Protein AF-A0AAJ6SVZ2-F1 (afdb_monomer_lite)

pLDDT: mean 74.63, std 13.14, range [51.0, 92.69]

Sequence (96 aa):
MIILLLLVELVTAFRYEGDEINARLANSEADIIHDAIKVKEFNHEEVIRILTTRSKAQLTETFNRYGDDHGSSITKALLDEPAEEFKADLRTAIRC

Organism: Populus euphratica (NCBI:txid75702)

Secondary structure (DSSP, 8-state):
--HHHHHHHHHH----------HHHHHHHHHHHHHHHHTT-TT-HHHHHHHHHS-HHHHHHHHHHHHHHHSS-HHHHTTSS---HHHHHHHHHHH-

InterPro domains:
  IPR009118 Annexin D, plant [PR01814] (19-39)
  IPR009118 Annexin D, plant [PR01814] (84-96)
  IPR018502 Annexin repeat [PF00191] (29-81)
  IPR018502 Annexin repeat [PS51897] (24-96)
  IPR037104 Annexin superfamily [G3DSA:1.10.220.10] (24-95)
  IPR037104 Annexin superfamily [SSF47874] (6-96)

Radius of gyration: 12.73 Å; chains: 1; bounding box: 31×24×32 Å

Foldseek 3Di:
DVLVVLVCLQVPAPAPQDLDEDLVVLLVLLVVLVVCLVVVPCVPPSNSCCLRHHHPNRLVSSQVNNCVVVVDGSLVSLVPDPDDVVSVSVNVSSVD

Structure (mmCIF, N/CA/C/O backbone):
data_AF-A0AAJ6SVZ2-F1
#
_entry.id   AF-A0AAJ6SVZ2-F1
#
loop_
_atom_site.group_PDB
_atom_site.id
_atom_site.type_symbol
_atom_site.label_atom_id
_atom_site.label_alt_id
_atom_site.label_comp_id
_atom_site.label_asym_id
_atom_site.label_entity_id
_atom_site.label_seq_id
_atom_site.pdbx_PDB_ins_code
_atom_site.Cartn_x
_atom_site.Cartn_y
_atom_site.Cartn_z
_atom_site.occupancy
_atom_site.B_iso_or_equiv
_atom_site.auth_seq_id
_atom_site.auth_comp_id
_atom_site.auth_asym_id
_atom_site.auth_atom_id
_atom_site.pdbx_PDB_model_num
ATOM 1 N N . MET A 1 1 ? 10.131 7.535 18.467 1.00 51.94 1 MET A N 1
ATOM 2 C CA . MET A 1 1 ? 11.455 7.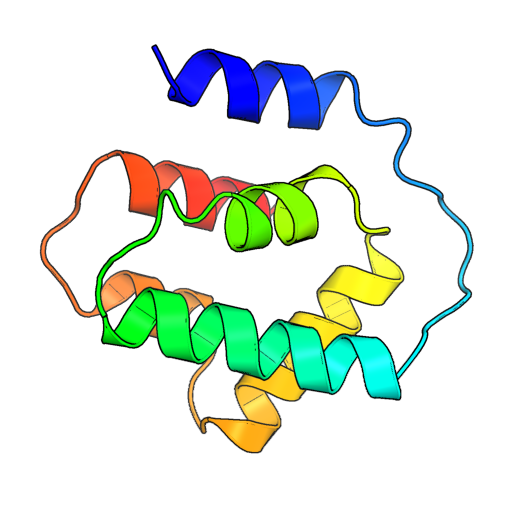194 17.892 1.00 51.94 1 MET A CA 1
ATOM 3 C C . MET A 1 1 ? 11.368 6.317 16.629 1.00 51.94 1 MET A C 1
ATOM 5 O O . MET A 1 1 ? 12.407 5.970 16.095 1.00 51.94 1 MET A O 1
ATOM 9 N N . ILE A 1 2 ? 10.166 6.000 16.117 1.00 55.22 2 ILE A N 1
ATOM 10 C CA . ILE A 1 2 ? 9.956 5.168 14.909 1.00 55.22 2 ILE A CA 1
ATOM 11 C C . ILE A 1 2 ? 9.853 6.028 13.628 1.00 55.22 2 ILE A C 1
ATOM 13 O O . ILE A 1 2 ? 10.341 5.633 12.577 1.00 55.22 2 ILE A O 1
ATOM 17 N N . ILE A 1 3 ? 9.325 7.255 13.729 1.00 53.88 3 ILE A N 1
ATOM 18 C CA . ILE A 1 3 ? 9.101 8.170 12.587 1.00 53.88 3 ILE A CA 1
ATOM 19 C C . ILE A 1 3 ? 10.417 8.560 11.879 1.00 53.88 3 ILE A C 1
ATOM 21 O O . ILE A 1 3 ? 10.484 8.624 10.654 1.00 53.88 3 ILE A O 1
ATOM 25 N N . LEU A 1 4 ? 11.499 8.756 12.644 1.00 54.12 4 LEU A N 1
ATOM 26 C CA . LEU A 1 4 ? 12.833 9.028 12.094 1.00 54.12 4 LEU A CA 1
ATOM 27 C C . LEU A 1 4 ? 13.387 7.841 11.297 1.00 54.12 4 LEU A C 1
ATOM 29 O O . LEU A 1 4 ? 14.066 8.069 10.305 1.00 54.12 4 LEU A O 1
ATOM 33 N N . LEU A 1 5 ? 13.078 6.600 11.689 1.00 58.12 5 LEU A N 1
ATOM 34 C CA . LEU A 1 5 ? 13.508 5.413 10.949 1.00 58.12 5 LEU A CA 1
ATOM 35 C C . LEU A 1 5 ? 12.812 5.342 9.590 1.00 58.12 5 LEU A C 1
ATOM 37 O O . LEU A 1 5 ? 13.485 5.145 8.589 1.00 58.12 5 LEU A O 1
ATOM 41 N N . LEU A 1 6 ? 11.501 5.608 9.539 1.00 58.84 6 LEU A N 1
ATOM 42 C CA . LEU A 1 6 ? 10.742 5.608 8.287 1.00 58.84 6 LEU A CA 1
ATOM 43 C C . LEU A 1 6 ? 11.282 6.654 7.301 1.00 58.84 6 LEU A C 1
ATOM 45 O O . LEU A 1 6 ? 11.516 6.344 6.139 1.00 58.84 6 LEU A O 1
ATOM 49 N N . LEU A 1 7 ? 11.510 7.887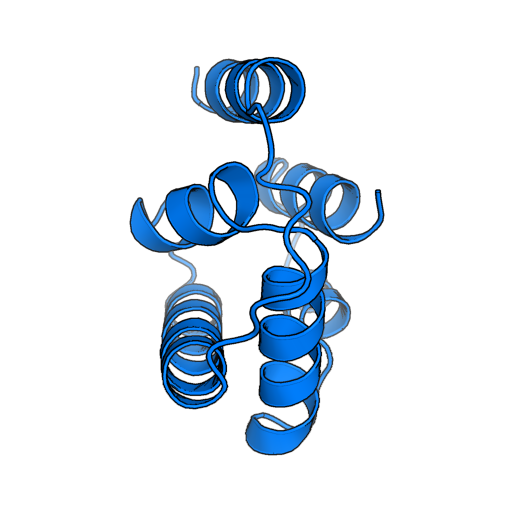 7.764 1.00 57.34 7 LEU A N 1
ATOM 50 C CA . LEU A 1 7 ? 12.017 8.978 6.924 1.00 57.34 7 LEU A CA 1
ATOM 51 C C . LEU A 1 7 ? 13.466 8.746 6.483 1.00 57.34 7 LEU A C 1
ATOM 53 O O . LEU A 1 7 ? 13.800 8.995 5.326 1.00 57.34 7 LEU A O 1
ATOM 57 N N . VAL A 1 8 ? 14.323 8.258 7.383 1.00 57.34 8 VAL A N 1
ATOM 58 C CA . VAL A 1 8 ? 15.714 7.932 7.053 1.00 57.34 8 VAL A CA 1
ATOM 59 C C . VAL A 1 8 ? 15.762 6.751 6.089 1.00 57.34 8 VAL A C 1
ATOM 61 O O . VAL A 1 8 ? 16.499 6.832 5.114 1.00 57.34 8 VAL A O 1
ATOM 64 N N . GLU A 1 9 ? 14.950 5.708 6.264 1.00 59.47 9 GLU A N 1
ATOM 65 C CA . GLU A 1 9 ? 14.859 4.602 5.303 1.00 59.47 9 GLU A CA 1
ATOM 66 C C . GLU A 1 9 ? 14.279 5.051 3.961 1.00 59.47 9 GLU A C 1
ATOM 68 O O . GLU A 1 9 ? 14.815 4.677 2.929 1.00 59.47 9 GLU A O 1
ATOM 73 N N . LEU A 1 10 ? 13.261 5.916 3.933 1.00 57.91 10 LEU A N 1
ATOM 74 C CA . LEU A 1 10 ? 12.701 6.439 2.680 1.00 57.91 10 LEU A CA 1
ATOM 75 C C . LEU A 1 10 ? 13.738 7.235 1.870 1.00 57.91 10 LEU A C 1
ATOM 77 O O . LEU A 1 10 ? 13.729 7.192 0.641 1.00 57.91 10 LEU A O 1
ATOM 81 N N . VAL A 1 11 ? 14.611 7.974 2.562 1.00 56.81 11 VAL A N 1
ATOM 82 C CA . VAL A 1 11 ? 15.646 8.827 1.955 1.00 56.81 11 VAL A CA 1
ATOM 83 C C . VAL A 1 11 ? 16.936 8.054 1.652 1.00 56.81 11 VAL A C 1
ATOM 85 O O . VAL A 1 11 ? 17.658 8.421 0.729 1.00 56.81 11 VAL A O 1
ATOM 88 N N . THR A 1 12 ? 17.234 6.985 2.395 1.00 56.09 12 THR A N 1
ATOM 89 C CA . THR A 1 12 ? 18.429 6.143 2.188 1.00 56.09 12 THR A CA 1
ATOM 90 C C . THR A 1 12 ? 18.169 4.908 1.328 1.00 56.09 12 THR A C 1
ATOM 92 O O . THR A 1 12 ? 19.128 4.323 0.822 1.00 56.09 12 THR A O 1
ATOM 95 N N . ALA A 1 13 ? 16.907 4.520 1.116 1.00 55.50 13 ALA A N 1
ATOM 96 C CA . ALA A 1 13 ? 16.547 3.449 0.205 1.00 55.50 13 ALA A CA 1
ATOM 97 C C . ALA A 1 13 ? 16.978 3.828 -1.215 1.00 55.50 13 ALA A C 1
ATOM 99 O O . ALA A 1 13 ? 16.314 4.594 -1.917 1.00 55.50 13 ALA A O 1
ATOM 100 N N . PHE A 1 14 ? 18.075 3.219 -1.664 1.00 51.00 14 PHE A N 1
ATOM 101 C CA . PHE A 1 14 ? 18.334 2.964 -3.075 1.00 51.00 14 PHE A CA 1
ATOM 102 C C . PHE A 1 14 ? 17.213 2.048 -3.581 1.00 51.00 14 PHE A C 1
ATOM 104 O O . PHE A 1 14 ? 17.372 0.831 -3.673 1.00 51.00 14 PHE A O 1
ATOM 111 N N . ARG A 1 15 ? 16.027 2.619 -3.822 1.00 54.50 15 ARG A N 1
ATOM 112 C CA . ARG A 1 15 ? 14.903 1.889 -4.401 1.00 54.50 15 ARG A CA 1
ATOM 113 C C . ARG A 1 15 ? 15.385 1.343 -5.733 1.00 54.50 15 ARG A C 1
ATOM 115 O O . ARG A 1 15 ? 15.785 2.101 -6.610 1.00 54.50 15 ARG A O 1
ATOM 122 N N . TYR A 1 16 ? 15.379 0.023 -5.848 1.00 52.47 16 TYR A N 1
ATOM 123 C CA . TYR A 1 16 ? 15.676 -0.657 -7.094 1.00 52.47 16 TYR A CA 1
ATOM 124 C C . TYR A 1 16 ? 14.727 -0.113 -8.174 1.00 52.47 16 TYR A C 1
ATOM 126 O O . TYR A 1 16 ? 13.515 -0.259 -8.048 1.00 52.47 16 TYR A O 1
ATOM 134 N N . GLU A 1 17 ? 15.256 0.563 -9.195 1.00 54.78 17 GLU A N 1
ATOM 135 C CA . GLU A 1 17 ? 14.474 1.122 -10.314 1.00 54.78 17 GLU A CA 1
ATOM 136 C C . GLU A 1 17 ? 14.181 0.082 -11.409 1.00 54.78 17 GLU A C 1
ATOM 138 O O . GLU A 1 17 ? 13.801 0.438 -12.518 1.00 54.78 17 GLU A O 1
ATOM 143 N N . GLY A 1 18 ? 14.386 -1.209 -11.141 1.00 60.22 18 GLY A N 1
ATOM 144 C CA . GLY A 1 18 ? 14.055 -2.242 -12.115 1.00 60.22 18 GLY A CA 1
ATOM 145 C C . GLY A 1 18 ? 12.544 -2.423 -12.259 1.00 60.22 18 GLY A C 1
ATOM 146 O O . GLY A 1 18 ? 11.819 -2.501 -11.265 1.00 60.22 18 GLY A O 1
ATOM 147 N N . ASP A 1 19 ? 12.099 -2.560 -13.507 1.00 61.59 19 ASP A N 1
ATOM 148 C CA . ASP A 1 19 ? 10.706 -2.823 -13.902 1.00 61.59 19 ASP A CA 1
ATOM 149 C C . ASP A 1 19 ? 10.259 -4.276 -13.642 1.00 61.59 19 ASP A C 1
ATOM 151 O O . ASP A 1 19 ? 9.180 -4.695 -14.066 1.00 61.59 19 ASP A O 1
ATOM 155 N N . GLU A 1 20 ? 11.079 -5.083 -12.962 1.00 78.25 20 GLU A N 1
ATOM 156 C CA . GLU A 1 20 ? 10.713 -6.450 -12.602 1.00 78.25 20 GLU A CA 1
ATOM 157 C C . GLU A 1 20 ? 9.615 -6.443 -11.534 1.00 78.25 20 GLU A C 1
ATOM 159 O O . GLU A 1 20 ? 9.848 -6.144 -10.361 1.00 78.25 20 GLU A O 1
ATOM 164 N N . ILE A 1 21 ? 8.404 -6.800 -11.959 1.00 82.69 21 ILE A N 1
ATOM 165 C CA . ILE A 1 21 ? 7.237 -6.952 -11.094 1.00 82.69 21 ILE A CA 1
ATOM 166 C C . ILE A 1 21 ? 6.996 -8.439 -10.840 1.00 82.69 21 ILE A C 1
ATOM 168 O O . ILE A 1 21 ? 6.800 -9.232 -11.764 1.00 82.69 21 ILE A O 1
ATOM 172 N N . ASN A 1 22 ? 6.941 -8.821 -9.567 1.00 89.50 22 ASN A N 1
ATOM 173 C CA . ASN A 1 22 ? 6.508 -10.142 -9.142 1.00 89.50 22 ASN A CA 1
ATOM 174 C C . ASN A 1 22 ? 5.045 -10.081 -8.687 1.00 89.50 22 ASN A C 1
ATOM 176 O O . ASN A 1 22 ? 4.745 -9.740 -7.542 1.00 89.50 22 ASN A O 1
ATOM 180 N N . ALA A 1 23 ? 4.132 -10.457 -9.583 1.00 88.12 23 ALA A N 1
ATOM 181 C CA . ALA A 1 23 ? 2.692 -10.429 -9.322 1.00 88.12 23 ALA A CA 1
ATOM 182 C C . ALA A 1 23 ? 2.262 -11.345 -8.159 1.00 88.12 23 ALA A C 1
ATOM 184 O O . ALA A 1 23 ? 1.346 -11.011 -7.413 1.00 88.12 23 ALA A O 1
ATOM 185 N N . ARG A 1 24 ? 2.933 -12.491 -7.958 1.00 90.88 24 ARG A N 1
ATOM 186 C CA . ARG A 1 24 ? 2.628 -13.382 -6.822 1.00 90.88 24 ARG A CA 1
ATOM 187 C C . ARG A 1 24 ? 3.002 -12.731 -5.497 1.00 90.88 24 ARG A C 1
ATOM 189 O O . ARG A 1 24 ? 2.245 -12.828 -4.537 1.00 90.88 24 ARG A O 1
ATOM 196 N N . LEU A 1 25 ? 4.157 -12.067 -5.470 1.00 91.44 25 LEU A N 1
ATOM 197 C CA . LEU A 1 25 ? 4.610 -11.318 -4.307 1.00 91.44 25 LEU A CA 1
ATOM 198 C C . LEU A 1 25 ? 3.675 -10.134 -4.027 1.00 91.44 25 LEU A C 1
ATOM 200 O O . LEU A 1 25 ? 3.291 -9.941 -2.879 1.00 91.44 25 LEU A O 1
ATOM 204 N N . ALA A 1 26 ? 3.244 -9.415 -5.068 1.00 90.00 26 ALA A N 1
ATOM 205 C CA . ALA A 1 26 ? 2.306 -8.301 -4.939 1.00 90.00 26 ALA A CA 1
ATOM 206 C C . ALA A 1 26 ? 0.981 -8.724 -4.287 1.00 90.00 26 ALA A C 1
ATOM 208 O O . ALA A 1 26 ? 0.519 -8.047 -3.374 1.00 90.00 26 ALA A O 1
ATOM 209 N N . ASN A 1 27 ? 0.422 -9.875 -4.684 1.00 92.19 27 ASN A N 1
ATOM 210 C CA . ASN A 1 27 ? -0.760 -10.439 -4.023 1.00 92.19 27 ASN A CA 1
ATOM 211 C C . ASN A 1 27 ? -0.505 -10.716 -2.537 1.00 92.19 27 ASN A C 1
ATOM 213 O O . ASN A 1 27 ? -1.251 -10.246 -1.687 1.00 92.19 27 ASN A O 1
ATOM 217 N N . SER A 1 28 ? 0.578 -11.429 -2.207 1.00 92.69 28 SER A N 1
ATOM 218 C CA . SER A 1 28 ? 0.871 -11.743 -0.801 1.00 92.69 28 SER A CA 1
ATOM 219 C C . SER A 1 28 ? 1.107 -10.494 0.054 1.00 92.69 28 SER A C 1
ATOM 221 O O . SER A 1 28 ? 0.727 -10.457 1.218 1.00 92.69 28 SER A O 1
ATOM 223 N N . GLU A 1 29 ? 1.713 -9.452 -0.516 1.00 92.06 29 GLU A N 1
ATOM 224 C CA . GLU A 1 29 ? 1.958 -8.189 0.180 1.00 92.06 29 GLU A CA 1
ATOM 225 C C . GLU A 1 29 ? 0.675 -7.380 0.371 1.00 92.06 29 GLU A C 1
ATOM 227 O O . GLU A 1 29 ? 0.510 -6.751 1.414 1.00 92.06 29 GLU A O 1
ATOM 232 N N . ALA A 1 30 ? -0.247 -7.427 -0.593 1.00 90.81 30 ALA A N 1
ATOM 233 C CA . ALA A 1 30 ? -1.563 -6.816 -0.463 1.00 90.81 30 ALA A CA 1
ATOM 234 C C . ALA A 1 30 ? -2.353 -7.436 0.701 1.00 90.81 30 ALA A C 1
ATOM 236 O O . ALA A 1 30 ? -2.924 -6.699 1.506 1.00 90.81 30 ALA A O 1
ATOM 237 N N . ASP A 1 31 ? -2.311 -8.763 0.843 1.00 91.06 31 ASP A N 1
ATOM 238 C CA . ASP A 1 31 ? -2.952 -9.478 1.952 1.00 91.06 31 ASP A CA 1
ATOM 239 C C . ASP A 1 31 ? -2.318 -9.132 3.305 1.00 91.06 31 ASP A C 1
ATOM 241 O O . ASP A 1 31 ? -3.032 -8.797 4.249 1.00 91.06 31 ASP A O 1
ATOM 245 N N . ILE A 1 32 ? -0.981 -9.105 3.389 1.00 89.81 32 ILE A N 1
ATOM 246 C CA . ILE A 1 32 ? -0.256 -8.700 4.609 1.00 89.81 32 ILE A CA 1
ATOM 247 C C . ILE A 1 32 ? -0.664 -7.287 5.041 1.00 89.81 32 ILE A C 1
ATOM 249 O O . ILE A 1 32 ? -0.929 -7.040 6.219 1.00 89.81 32 ILE A O 1
ATOM 253 N N . ILE A 1 33 ? -0.726 -6.349 4.093 1.00 87.19 33 ILE A N 1
ATOM 254 C CA . ILE A 1 33 ? -1.146 -4.974 4.367 1.00 87.19 33 ILE A CA 1
ATOM 255 C C . ILE A 1 33 ? -2.605 -4.945 4.836 1.00 87.19 33 ILE A C 1
ATOM 257 O O . I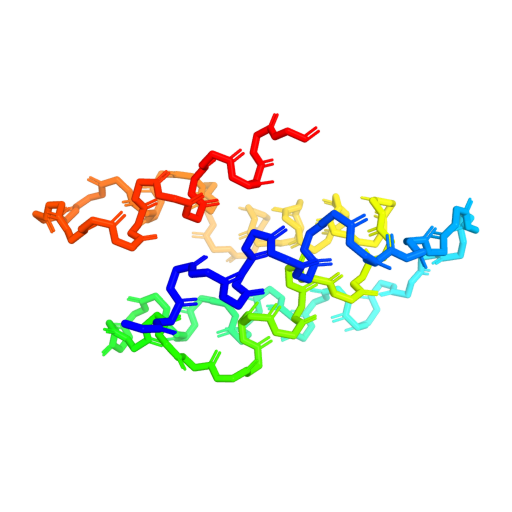LE A 1 33 ? -2.926 -4.222 5.780 1.00 87.19 33 ILE A O 1
ATOM 261 N N . HIS A 1 34 ? -3.497 -5.710 4.204 1.00 88.06 34 HIS A N 1
ATOM 262 C CA . HIS A 1 34 ? -4.906 -5.761 4.591 1.00 88.06 34 HIS A CA 1
ATOM 263 C C . HIS A 1 34 ? -5.089 -6.282 6.013 1.00 88.06 34 HIS A C 1
ATOM 265 O O . HIS A 1 34 ? -5.771 -5.642 6.820 1.00 88.06 34 HIS A O 1
ATOM 271 N N . ASP A 1 35 ? -4.430 -7.390 6.339 1.00 87.94 35 ASP A N 1
ATOM 272 C CA . ASP A 1 35 ? -4.482 -7.984 7.666 1.00 87.94 35 ASP A CA 1
ATOM 273 C C . ASP A 1 35 ? -3.930 -7.024 8.722 1.00 87.94 35 ASP A C 1
ATOM 275 O O . ASP A 1 35 ? -4.599 -6.795 9.731 1.00 87.94 35 ASP A O 1
ATOM 279 N N . ALA A 1 36 ? -2.789 -6.372 8.461 1.00 83.94 36 ALA A N 1
ATOM 280 C CA . ALA A 1 36 ? -2.198 -5.385 9.367 1.00 83.9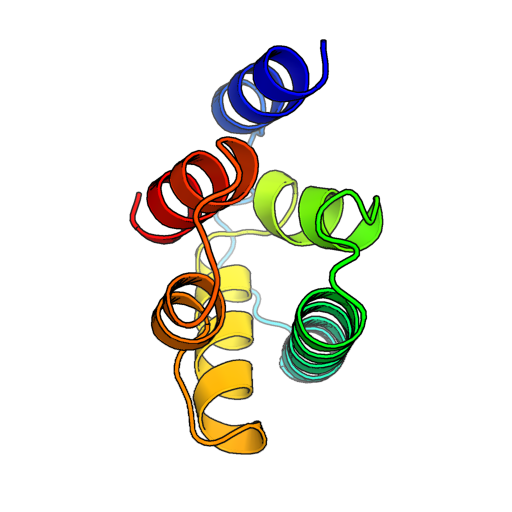4 36 ALA A CA 1
ATOM 281 C C . ALA A 1 36 ? -3.132 -4.189 9.634 1.00 83.94 36 ALA A C 1
ATOM 283 O O . ALA A 1 36 ? -3.273 -3.746 10.778 1.00 83.94 36 ALA A O 1
ATOM 284 N N . ILE A 1 37 ? -3.822 -3.691 8.598 1.00 79.50 37 ILE A N 1
ATOM 285 C CA . ILE A 1 37 ? -4.821 -2.619 8.735 1.00 79.50 37 ILE A CA 1
ATOM 286 C C . ILE A 1 37 ? -6.011 -3.099 9.579 1.00 79.50 37 ILE A C 1
ATOM 288 O O . ILE A 1 37 ? -6.477 -2.369 10.458 1.00 79.50 37 ILE A O 1
ATOM 292 N N . LYS A 1 38 ? -6.487 -4.329 9.347 1.00 81.12 38 LYS A N 1
ATOM 293 C CA . LYS A 1 38 ? -7.644 -4.918 10.035 1.00 81.12 38 LYS A CA 1
ATOM 294 C C . LYS A 1 38 ? -7.387 -5.162 11.522 1.00 81.12 38 LYS A C 1
ATOM 296 O O . LYS A 1 38 ? -8.266 -4.891 12.339 1.00 81.12 38 LYS A O 1
ATOM 301 N N . VAL A 1 39 ? -6.196 -5.645 11.882 1.00 81.25 39 VAL A N 1
ATOM 302 C CA . VAL A 1 39 ? -5.798 -5.863 13.287 1.00 81.25 39 VAL A CA 1
ATOM 303 C C . VAL A 1 39 ? -5.289 -4.590 13.973 1.00 81.25 39 VAL A C 1
ATOM 305 O O . VAL A 1 39 ? -5.022 -4.608 15.171 1.00 81.25 39 VAL A O 1
ATOM 308 N N . LYS A 1 40 ? -5.226 -3.468 13.240 1.00 73.19 40 LYS A N 1
ATOM 309 C CA . LYS A 1 40 ? -4.770 -2.145 13.701 1.00 73.19 40 LYS A CA 1
ATOM 310 C C . LYS A 1 40 ? -3.308 -2.119 14.165 1.00 73.19 40 LYS A C 1
ATOM 312 O O . LYS A 1 40 ? -2.928 -1.274 14.970 1.00 73.19 40 LYS A O 1
ATOM 317 N N . GLU A 1 41 ? -2.474 -2.998 13.620 1.00 71.94 41 GLU A N 1
ATOM 318 C CA . GLU A 1 41 ? -1.060 -3.122 13.979 1.00 71.94 41 GLU A CA 1
ATOM 319 C C . GLU A 1 41 ? -0.182 -2.558 12.858 1.00 71.94 41 GLU A C 1
ATOM 321 O O . GLU A 1 41 ? 0.499 -3.262 12.121 1.00 71.94 41 GLU A O 1
ATOM 326 N N . PHE A 1 42 ? -0.220 -1.236 12.696 1.00 64.88 42 PHE A N 1
ATOM 327 C CA . PHE A 1 42 ? 0.473 -0.553 11.597 1.00 64.88 42 PHE A CA 1
ATOM 328 C C . PHE A 1 42 ? 2.003 -0.530 11.767 1.00 64.88 42 PHE A C 1
ATOM 330 O O . PHE A 1 42 ? 2.725 -0.370 10.788 1.00 64.88 42 PHE A O 1
ATOM 337 N N . ASN A 1 43 ? 2.500 -0.749 12.990 1.00 63.22 43 ASN A N 1
ATOM 338 C CA . ASN A 1 43 ? 3.928 -0.919 13.288 1.00 63.22 43 ASN A CA 1
ATOM 339 C C . ASN A 1 43 ? 4.455 -2.321 12.939 1.00 63.22 43 ASN A C 1
ATOM 341 O O . ASN A 1 43 ? 5.561 -2.672 13.349 1.00 63.22 43 ASN A O 1
ATOM 345 N N . HIS A 1 44 ? 3.677 -3.135 12.221 1.00 72.94 44 HIS A N 1
ATOM 346 C CA . HIS A 1 44 ? 4.132 -4.440 11.779 1.00 72.94 44 HIS A CA 1
ATOM 347 C C . HIS A 1 44 ? 5.364 -4.261 10.883 1.00 72.94 44 HIS A C 1
ATOM 349 O O . HIS A 1 44 ? 5.297 -3.612 9.837 1.00 72.94 44 HIS A O 1
ATOM 355 N N . GLU A 1 45 ? 6.490 -4.836 11.305 1.00 77.00 45 GLU A N 1
ATOM 356 C CA . GLU A 1 45 ? 7.794 -4.733 10.638 1.00 77.00 45 GLU A CA 1
ATOM 357 C C . GLU A 1 45 ? 7.683 -5.027 9.135 1.00 77.00 45 GLU A C 1
ATOM 359 O O . GLU A 1 45 ? 8.250 -4.312 8.315 1.00 77.00 45 GLU A O 1
ATOM 364 N N . GLU A 1 46 ? 6.846 -6.000 8.759 1.00 80.12 46 GLU A N 1
ATOM 365 C CA . GLU A 1 46 ? 6.571 -6.323 7.354 1.00 80.12 46 GLU A CA 1
ATOM 366 C C . GLU A 1 46 ? 5.911 -5.191 6.553 1.00 80.12 46 GLU A C 1
ATOM 368 O O . GLU A 1 46 ? 6.268 -5.000 5.393 1.00 80.12 46 GLU A O 1
ATOM 373 N N . VAL A 1 47 ? 4.991 -4.411 7.132 1.00 82.38 47 VAL A N 1
ATOM 374 C CA . VAL A 1 47 ? 4.372 -3.270 6.429 1.00 82.38 47 VAL A CA 1
ATOM 375 C C . VAL A 1 47 ? 5.421 -2.199 6.160 1.00 82.38 47 VAL A C 1
ATOM 377 O O . VAL A 1 47 ? 5.514 -1.690 5.042 1.00 82.38 47 VAL A O 1
ATOM 380 N N . ILE A 1 48 ? 6.252 -1.900 7.161 1.00 81.19 48 ILE A N 1
ATOM 381 C CA . ILE A 1 48 ? 7.370 -0.962 7.021 1.00 81.19 48 ILE A CA 1
ATOM 382 C C . ILE A 1 48 ? 8.324 -1.471 5.938 1.00 81.19 48 ILE A C 1
ATOM 384 O O . ILE A 1 48 ? 8.592 -0.753 4.979 1.00 81.19 48 ILE A O 1
ATOM 388 N N . ARG A 1 49 ? 8.734 -2.741 6.017 1.00 83.94 49 ARG A N 1
ATOM 389 C CA . ARG A 1 49 ? 9.620 -3.389 5.047 1.00 83.94 49 ARG A CA 1
ATOM 390 C C . ARG A 1 49 ? 9.072 -3.300 3.625 1.00 83.94 49 ARG A C 1
ATOM 392 O O . ARG A 1 49 ? 9.832 -2.995 2.707 1.00 83.94 49 ARG A O 1
ATOM 399 N N . ILE A 1 50 ? 7.783 -3.565 3.408 1.00 85.81 50 ILE A N 1
ATOM 400 C CA . ILE A 1 50 ? 7.167 -3.461 2.077 1.00 85.81 50 ILE A CA 1
ATOM 401 C C . ILE A 1 50 ? 7.277 -2.019 1.566 1.00 85.81 50 ILE A C 1
ATOM 403 O O . ILE A 1 50 ? 7.784 -1.799 0.470 1.00 85.81 50 ILE A O 1
ATOM 407 N N . LEU A 1 51 ? 6.884 -1.033 2.371 1.00 82.06 51 LEU A N 1
ATOM 408 C CA . LEU A 1 51 ? 6.847 0.375 1.962 1.00 82.06 51 LEU A CA 1
ATOM 409 C C . LEU A 1 51 ? 8.233 1.009 1.765 1.00 82.06 51 LEU A C 1
ATOM 411 O O . LEU A 1 51 ? 8.378 1.913 0.936 1.00 82.06 51 LEU A O 1
ATOM 415 N N . THR A 1 52 ? 9.248 0.563 2.510 1.00 77.00 52 THR A N 1
ATOM 416 C CA . THR A 1 52 ? 10.592 1.159 2.465 1.00 77.00 52 THR A CA 1
ATOM 417 C C . THR A 1 52 ? 11.533 0.447 1.496 1.00 77.00 52 THR A C 1
ATOM 419 O O . THR A 1 52 ? 12.352 1.110 0.861 1.00 77.00 52 THR A O 1
ATOM 422 N N . THR A 1 53 ? 11.400 -0.873 1.310 1.00 79.50 53 THR A N 1
ATOM 423 C CA . THR A 1 53 ? 12.379 -1.666 0.535 1.00 79.50 53 THR A CA 1
ATOM 424 C C . THR A 1 53 ? 11.955 -1.999 -0.895 1.00 79.50 53 THR A C 1
ATOM 426 O O . THR A 1 53 ? 12.804 -2.360 -1.712 1.00 79.50 53 THR A O 1
ATOM 429 N N . ARG A 1 54 ? 10.660 -1.924 -1.227 1.00 81.94 54 ARG A N 1
ATOM 430 C CA . ARG A 1 54 ? 10.169 -2.298 -2.562 1.00 81.94 54 ARG A CA 1
ATOM 431 C C . ARG A 1 54 ? 10.392 -1.206 -3.603 1.00 81.94 54 ARG A C 1
ATOM 433 O O . ARG A 1 54 ? 10.403 -0.013 -3.301 1.00 81.94 54 ARG A O 1
ATOM 440 N N . SER A 1 55 ? 10.559 -1.637 -4.857 1.00 83.06 55 SER A N 1
ATOM 441 C CA . SER A 1 55 ? 10.591 -0.728 -6.004 1.00 83.06 55 SER A CA 1
ATOM 442 C C . SER A 1 55 ? 9.243 -0.025 -6.163 1.00 83.06 55 SER A C 1
ATOM 444 O O . SER A 1 55 ? 8.200 -0.543 -5.757 1.00 83.06 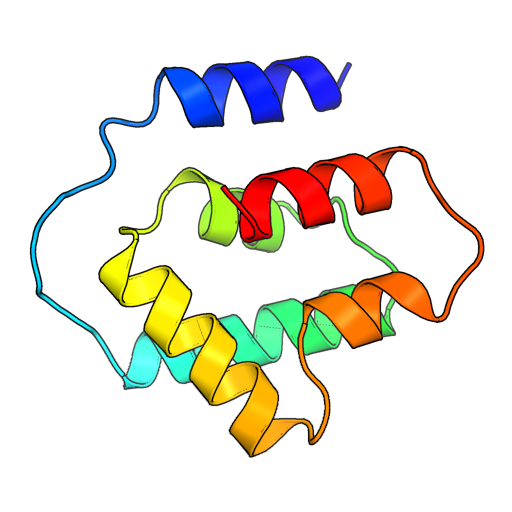55 SER A O 1
ATOM 446 N N . LYS A 1 56 ? 9.243 1.153 -6.798 1.00 79.94 56 LYS A N 1
ATOM 447 C CA . LYS A 1 56 ? 7.996 1.883 -7.079 1.00 79.94 56 LYS A CA 1
ATOM 448 C C . LYS A 1 56 ? 7.042 1.069 -7.961 1.00 79.94 56 LYS A C 1
ATOM 450 O O . LYS A 1 56 ? 5.837 1.080 -7.715 1.00 79.94 56 LYS A O 1
ATOM 455 N N . ALA A 1 57 ? 7.580 0.348 -8.948 1.00 84.62 57 ALA A N 1
ATOM 456 C CA . ALA A 1 57 ? 6.805 -0.519 -9.833 1.00 84.62 57 ALA A CA 1
ATOM 457 C C . ALA A 1 57 ? 6.123 -1.656 -9.052 1.00 84.62 57 ALA A C 1
ATOM 459 O O . ALA A 1 57 ? 4.914 -1.846 -9.176 1.00 84.62 57 ALA A O 1
ATOM 460 N N . GLN A 1 58 ? 6.864 -2.338 -8.170 1.00 87.00 58 GLN A N 1
ATOM 461 C CA . GLN A 1 58 ? 6.314 -3.401 -7.330 1.00 87.00 58 GLN A CA 1
ATOM 462 C C . GLN A 1 58 ? 5.271 -2.865 -6.341 1.00 87.00 58 GLN A C 1
ATOM 464 O O . GLN A 1 58 ? 4.208 -3.460 -6.216 1.00 87.00 58 GLN A O 1
ATOM 469 N N . LEU A 1 59 ? 5.534 -1.730 -5.678 1.00 87.88 59 LEU A N 1
ATOM 470 C CA . LEU A 1 59 ? 4.570 -1.104 -4.762 1.00 87.88 59 LEU A CA 1
ATOM 471 C C . LEU A 1 59 ? 3.271 -0.722 -5.464 1.00 87.88 59 LEU A C 1
ATOM 473 O O . LEU A 1 59 ? 2.194 -0.916 -4.910 1.00 87.88 59 LEU A O 1
ATOM 477 N N . THR A 1 60 ? 3.374 -0.205 -6.688 1.00 88.12 60 THR A N 1
ATOM 478 C CA . THR A 1 60 ? 2.202 0.147 -7.493 1.00 88.12 60 THR A CA 1
ATOM 479 C C . THR A 1 60 ? 1.357 -1.091 -7.781 1.00 88.12 60 THR A C 1
ATOM 481 O O . THR A 1 60 ? 0.148 -1.054 -7.565 1.00 88.12 60 THR A O 1
ATOM 484 N N . GLU A 1 61 ? 1.976 -2.203 -8.190 1.00 90.38 61 GLU A N 1
ATOM 485 C CA . GLU A 1 61 ? 1.254 -3.466 -8.388 1.00 90.38 61 GLU A CA 1
ATOM 486 C C . GLU A 1 61 ? 0.635 -3.971 -7.077 1.00 90.38 61 GLU A C 1
ATOM 488 O O . GLU A 1 61 ? -0.543 -4.311 -7.060 1.00 90.38 61 GLU A O 1
ATOM 493 N N . THR A 1 62 ? 1.372 -3.953 -5.962 1.00 91.88 62 THR A N 1
ATOM 494 C CA . THR A 1 62 ? 0.849 -4.339 -4.640 1.00 91.88 62 THR A CA 1
ATOM 495 C C . THR A 1 62 ? -0.382 -3.509 -4.252 1.00 91.88 62 THR A C 1
ATOM 497 O O . THR A 1 62 ? -1.378 -4.057 -3.784 1.00 91.88 62 THR A O 1
ATOM 500 N N . PHE A 1 63 ? -0.369 -2.191 -4.478 1.00 89.19 63 PHE A N 1
ATOM 501 C CA . PHE A 1 63 ? -1.521 -1.331 -4.183 1.00 89.19 63 PHE A CA 1
ATOM 502 C C . PHE A 1 63 ? -2.696 -1.541 -5.141 1.00 89.19 63 PHE A C 1
ATOM 504 O O . PHE A 1 63 ? -3.846 -1.429 -4.711 1.00 89.19 63 PHE A O 1
ATOM 511 N N . ASN A 1 64 ? -2.428 -1.861 -6.409 1.00 88.81 64 ASN A N 1
ATOM 512 C CA . ASN A 1 64 ? -3.471 -2.229 -7.365 1.00 88.81 64 ASN A CA 1
ATOM 513 C C . ASN A 1 64 ? -4.157 -3.528 -6.930 1.00 88.81 64 ASN A C 1
ATOM 515 O O . ASN A 1 64 ? -5.376 -3.543 -6.781 1.00 88.81 64 ASN A O 1
ATOM 519 N N . ARG A 1 65 ? -3.374 -4.567 -6.602 1.00 92.00 65 ARG A N 1
ATOM 520 C CA . ARG A 1 65 ? -3.887 -5.840 -6.068 1.00 92.00 65 ARG A CA 1
ATOM 521 C C . ARG A 1 65 ? -4.692 -5.656 -4.799 1.00 92.00 65 ARG A C 1
ATOM 523 O O . ARG A 1 65 ? -5.775 -6.211 -4.683 1.00 92.00 65 ARG A O 1
ATOM 530 N N . TYR A 1 66 ? -4.223 -4.800 -3.894 1.00 91.25 66 TYR A N 1
ATOM 531 C CA . TYR A 1 66 ? -4.988 -4.452 -2.704 1.00 91.25 66 TYR A CA 1
ATOM 532 C C . TYR A 1 66 ? -6.384 -3.919 -3.055 1.00 91.25 66 TYR A C 1
ATOM 534 O O . TYR A 1 66 ? -7.377 -4.330 -2.459 1.00 91.25 66 TYR A O 1
ATOM 542 N N . GLY A 1 67 ? -6.463 -2.997 -4.018 1.00 88.12 67 GLY A N 1
ATOM 543 C CA . GLY A 1 67 ? -7.731 -2.434 -4.475 1.00 88.12 67 GLY A CA 1
ATOM 544 C C . GLY A 1 67 ? -8.648 -3.467 -5.126 1.00 88.12 67 GLY A C 1
ATOM 545 O O . GLY A 1 67 ? -9.848 -3.466 -4.843 1.00 88.12 67 GLY A O 1
ATOM 546 N N . ASP A 1 68 ? -8.080 -4.339 -5.960 1.00 89.00 68 ASP A N 1
ATOM 547 C CA . ASP A 1 68 ? -8.806 -5.385 -6.681 1.00 89.00 68 ASP A CA 1
ATOM 548 C C . ASP A 1 68 ? -9.368 -6.455 -5.730 1.00 89.00 68 ASP A C 1
ATOM 550 O O . ASP A 1 68 ? -10.539 -6.821 -5.840 1.00 89.00 68 ASP A O 1
ATOM 554 N N . ASP A 1 69 ? -8.563 -6.910 -4.765 1.00 88.62 69 ASP A N 1
ATOM 555 C CA . ASP A 1 69 ? -8.908 -8.025 -3.877 1.00 88.62 69 ASP A CA 1
ATOM 556 C C . ASP A 1 69 ? -9.775 -7.580 -2.684 1.00 88.62 69 ASP A C 1
ATOM 558 O O . ASP A 1 69 ? -10.683 -8.301 -2.264 1.00 88.62 69 ASP A O 1
ATOM 562 N N . HIS A 1 70 ? -9.552 -6.368 -2.159 1.00 85.81 70 HIS A N 1
ATOM 563 C CA . HIS A 1 70 ? -10.206 -5.882 -0.931 1.00 85.81 70 HIS A CA 1
ATOM 564 C C . HIS A 1 70 ? -11.270 -4.804 -1.175 1.00 85.81 70 HIS A C 1
ATOM 566 O O . HIS A 1 70 ? -11.851 -4.271 -0.226 1.00 85.81 70 HIS A O 1
ATOM 572 N N . GLY A 1 71 ? -11.534 -4.449 -2.438 1.00 82.88 71 GLY A N 1
ATOM 573 C CA . GLY A 1 71 ? -12.626 -3.554 -2.849 1.00 82.88 71 GLY A CA 1
ATOM 574 C C . GLY A 1 71 ? -12.512 -2.105 -2.354 1.00 82.88 71 GLY A C 1
ATOM 575 O O . GLY A 1 71 ? -13.434 -1.304 -2.528 1.00 82.88 71 GLY A O 1
ATOM 576 N N . SER A 1 72 ? -11.391 -1.740 -1.731 1.00 80.94 72 SER A N 1
ATOM 577 C CA . SER A 1 72 ? -11.100 -0.395 -1.246 1.00 80.94 72 SER A CA 1
ATOM 578 C C . SER A 1 72 ? -9.633 -0.073 -1.490 1.00 80.94 72 SER A C 1
ATOM 580 O O . SER A 1 72 ? -8.776 -0.947 -1.430 1.00 80.94 72 SER A O 1
ATOM 582 N N . SER A 1 73 ? -9.314 1.188 -1.788 1.00 82.81 73 SER A N 1
ATOM 583 C CA . SER A 1 73 ? -7.910 1.567 -1.917 1.00 82.81 73 SER A CA 1
ATOM 584 C C . SER A 1 73 ? -7.244 1.594 -0.545 1.00 82.81 73 SER A C 1
ATOM 586 O O . SER A 1 73 ? -7.853 2.023 0.438 1.00 82.81 73 SER A O 1
ATOM 588 N N . ILE A 1 74 ? -5.957 1.247 -0.496 1.00 80.50 74 ILE A N 1
ATOM 589 C CA . ILE A 1 74 ? -5.144 1.313 0.727 1.00 80.50 74 ILE A CA 1
ATOM 590 C C . ILE A 1 74 ? -5.250 2.687 1.411 1.00 80.50 74 ILE A C 1
ATOM 592 O O . ILE A 1 74 ? -5.374 2.795 2.625 1.00 80.50 74 ILE A O 1
ATOM 596 N N . THR A 1 75 ? -5.312 3.769 0.628 1.00 76.56 75 THR A N 1
ATOM 597 C CA . THR A 1 75 ? -5.463 5.134 1.145 1.00 76.56 75 THR A CA 1
ATOM 598 C C . THR A 1 75 ? -6.803 5.369 1.844 1.00 76.56 75 THR A C 1
ATOM 600 O O . THR A 1 75 ? -6.852 6.157 2.783 1.00 76.56 75 THR A O 1
ATOM 603 N N . LYS A 1 76 ? -7.888 4.733 1.380 1.00 77.06 76 LYS A N 1
ATOM 604 C CA . LYS A 1 76 ? -9.206 4.801 2.027 1.00 77.06 76 LYS A CA 1
ATOM 605 C C . LYS A 1 76 ? -9.243 3.934 3.283 1.00 77.06 76 LYS A C 1
ATOM 607 O O . LYS A 1 76 ? -9.710 4.404 4.310 1.00 77.06 76 LYS A O 1
A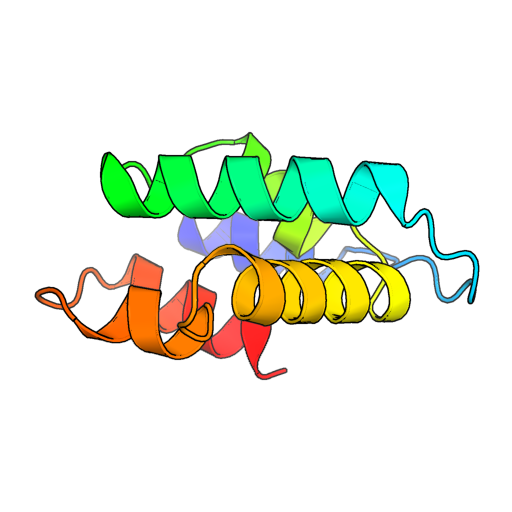TOM 612 N N . ALA A 1 77 ? -8.659 2.740 3.232 1.00 74.38 77 ALA A N 1
ATOM 613 C CA . ALA A 1 77 ? -8.552 1.863 4.396 1.00 74.38 77 ALA A CA 1
ATOM 614 C C . ALA A 1 77 ? -7.758 2.514 5.552 1.00 74.38 77 ALA A C 1
ATOM 616 O O . ALA A 1 77 ? -8.047 2.295 6.725 1.00 74.38 77 ALA A O 1
ATOM 617 N N . LEU A 1 78 ? -6.801 3.390 5.230 1.00 68.69 78 LEU A N 1
ATOM 618 C CA . LEU A 1 78 ? -6.053 4.189 6.208 1.00 68.69 78 LEU A CA 1
ATOM 619 C C . LEU A 1 78 ? -6.805 5.437 6.724 1.00 68.69 78 LEU A C 1
ATOM 621 O O . LEU A 1 78 ? -6.336 6.057 7.677 1.00 68.69 78 LEU A O 1
ATOM 625 N N . LEU A 1 79 ? -7.934 5.827 6.117 1.00 66.56 79 LEU A N 1
ATOM 626 C CA . LEU A 1 79 ? -8.719 7.025 6.466 1.00 66.56 79 LEU A CA 1
ATOM 627 C C . LEU A 1 79 ? -9.873 6.766 7.447 1.00 66.56 79 LEU A C 1
ATOM 629 O O . LEU A 1 79 ? -10.261 7.695 8.149 1.00 66.56 79 LEU A O 1
ATOM 633 N N . ASP A 1 80 ? -10.423 5.551 7.490 1.00 61.22 80 ASP A N 1
ATOM 634 C CA . ASP A 1 80 ? -11.693 5.241 8.179 1.00 61.22 80 ASP A CA 1
ATOM 635 C C . ASP A 1 80 ? -11.626 5.228 9.724 1.00 61.22 80 ASP A C 1
ATOM 637 O O . ASP A 1 80 ? -12.609 4.926 10.395 1.00 61.22 80 ASP A O 1
ATOM 641 N N . GLU A 1 81 ? -10.495 5.580 10.336 1.00 55.06 81 GLU A N 1
ATOM 642 C CA . GLU A 1 81 ? -10.254 5.403 11.775 1.00 55.06 81 GLU A CA 1
ATOM 643 C C . GLU A 1 81 ? -9.537 6.630 12.373 1.00 55.06 81 GLU A C 1
ATOM 645 O O . GLU A 1 81 ? -8.756 7.274 11.664 1.00 55.06 81 GLU A O 1
ATOM 650 N N . PRO A 1 82 ? -9.761 6.968 13.663 1.00 54.31 82 PRO A N 1
ATOM 651 C CA . PRO A 1 82 ? -9.205 8.167 14.289 1.00 54.31 82 PRO A CA 1
ATOM 652 C C . PRO A 1 82 ? -7.681 8.210 14.133 1.00 54.31 82 PRO A C 1
ATOM 654 O O . PRO A 1 82 ? -6.983 7.217 14.343 1.00 54.31 82 PRO A O 1
ATOM 657 N N . ALA A 1 83 ? -7.195 9.364 13.678 1.00 54.62 83 ALA A N 1
ATOM 658 C CA . ALA A 1 83 ? -5.846 9.548 13.169 1.00 54.62 83 ALA A CA 1
ATOM 659 C C . ALA A 1 83 ? -4.785 9.342 14.259 1.00 54.62 83 ALA A C 1
ATOM 661 O O . ALA A 1 83 ? -4.534 10.226 15.075 1.00 54.62 83 ALA A O 1
ATOM 662 N N . GLU A 1 84 ? -4.120 8.190 14.229 1.00 63.00 84 GLU A N 1
ATOM 663 C CA . GLU A 1 84 ? -2.770 8.077 14.768 1.00 63.00 84 GLU A CA 1
ATOM 664 C C . GLU A 1 84 ? -1.803 8.789 13.814 1.00 63.00 84 GLU A C 1
ATOM 666 O O . GLU A 1 84 ? -1.884 8.611 12.596 1.00 63.00 84 GLU A O 1
ATOM 671 N N . GLU A 1 85 ? -0.886 9.586 14.364 1.00 65.19 85 GLU A N 1
ATOM 672 C CA . GLU A 1 85 ? 0.166 10.335 13.651 1.00 65.19 85 GLU A CA 1
ATOM 673 C C . GLU A 1 85 ? 0.879 9.467 12.589 1.00 65.19 85 GLU A C 1
ATOM 675 O O . GLU A 1 85 ? 1.079 9.884 11.450 1.00 65.19 85 GLU A O 1
ATOM 680 N N . PHE A 1 86 ? 1.087 8.186 12.907 1.00 64.44 86 PHE A N 1
ATOM 681 C CA . PHE A 1 86 ? 1.681 7.177 12.031 1.00 64.44 86 PHE A CA 1
ATOM 682 C C . PHE A 1 86 ? 0.903 6.912 10.724 1.00 64.44 86 PHE A C 1
ATOM 684 O O . PHE A 1 86 ? 1.506 6.681 9.677 1.00 64.44 86 PHE A O 1
ATOM 691 N N . LYS A 1 87 ? -0.437 6.979 10.727 1.00 65.44 87 LYS A N 1
ATOM 692 C CA . LYS A 1 87 ? -1.248 6.790 9.505 1.00 65.44 87 LYS A CA 1
ATOM 693 C C . LYS A 1 87 ? -1.107 7.956 8.536 1.00 65.44 87 LYS A C 1
ATOM 695 O O . LYS A 1 87 ? -1.139 7.751 7.320 1.00 65.44 87 LYS A O 1
ATOM 700 N N . ALA A 1 88 ? -0.983 9.174 9.063 1.00 68.75 88 ALA A N 1
ATOM 701 C CA . ALA A 1 88 ? -0.776 10.366 8.247 1.00 68.75 88 ALA A CA 1
ATOM 702 C C . ALA A 1 88 ? 0.580 10.298 7.526 1.00 68.75 88 ALA A C 1
ATOM 704 O O . ALA A 1 88 ? 0.654 10.588 6.326 1.00 68.75 88 ALA A O 1
ATOM 705 N N . ASP A 1 89 ? 1.608 9.814 8.221 1.00 68.69 89 ASP A N 1
ATOM 706 C CA . ASP A 1 89 ? 2.934 9.576 7.652 1.00 68.69 89 ASP A CA 1
ATOM 707 C C . ASP A 1 89 ? 2.902 8.476 6.583 1.00 68.69 89 ASP A C 1
ATOM 709 O O . ASP A 1 89 ? 3.356 8.698 5.457 1.00 68.69 89 ASP A O 1
ATOM 713 N N . LEU A 1 90 ? 2.273 7.328 6.874 1.00 67.81 90 LEU A N 1
ATOM 714 C CA . LEU A 1 90 ? 2.138 6.216 5.922 1.00 67.81 90 LEU A CA 1
ATOM 715 C C . LEU A 1 90 ? 1.416 6.651 4.640 1.00 67.81 90 LEU A C 1
ATOM 717 O O . LEU A 1 90 ? 1.827 6.336 3.525 1.00 67.81 90 LEU A O 1
ATOM 721 N N . ARG A 1 91 ? 0.341 7.430 4.793 1.00 69.50 91 ARG A N 1
ATOM 722 C CA . ARG A 1 91 ? -0.423 7.978 3.672 1.00 69.50 91 ARG A CA 1
ATOM 723 C C . ARG A 1 91 ? 0.412 8.924 2.819 1.00 69.50 91 ARG A C 1
ATOM 725 O O . ARG A 1 91 ? 0.257 8.927 1.599 1.00 69.50 91 ARG A O 1
ATOM 732 N N . THR A 1 92 ? 1.248 9.739 3.452 1.00 71.56 92 THR A N 1
ATOM 733 C CA . THR A 1 92 ? 2.156 10.642 2.742 1.00 71.56 92 THR A CA 1
ATOM 734 C C . THR A 1 92 ? 3.194 9.831 1.969 1.00 71.56 92 THR A C 1
ATOM 736 O O . THR A 1 92 ? 3.360 10.065 0.777 1.00 71.56 92 THR A O 1
ATOM 739 N N . ALA A 1 93 ? 3.780 8.798 2.584 1.00 70.00 93 ALA A N 1
ATOM 740 C CA . ALA A 1 93 ? 4.731 7.899 1.930 1.00 70.00 93 ALA A CA 1
ATOM 741 C C . ALA A 1 93 ? 4.133 7.136 0.732 1.00 70.00 93 ALA A C 1
ATOM 743 O O . ALA A 1 93 ? 4.816 6.960 -0.269 1.00 70.00 93 ALA A O 1
ATOM 744 N N . ILE A 1 94 ? 2.860 6.723 0.801 1.00 69.06 94 ILE A N 1
ATOM 745 C CA . ILE A 1 94 ? 2.157 6.046 -0.307 1.00 69.06 94 ILE A CA 1
ATOM 746 C C . ILE A 1 94 ? 1.867 7.001 -1.480 1.00 69.06 94 ILE A C 1
ATOM 748 O O . ILE A 1 94 ? 1.787 6.563 -2.625 1.00 69.06 94 ILE A O 1
ATOM 752 N N . ARG A 1 95 ? 1.661 8.300 -1.218 1.00 67.38 95 ARG A N 1
ATOM 753 C CA . ARG A 1 95 ? 1.318 9.291 -2.258 1.00 67.38 95 ARG A CA 1
ATOM 754 C C . ARG A 1 95 ? 2.535 9.919 -2.950 1.00 67.38 95 ARG A C 1
ATOM 756 O O . ARG A 1 95 ? 2.328 10.581 -3.966 1.00 67.38 95 ARG A O 1
ATOM 763 N N . CYS A 1 96 ? 3.740 9.763 -2.401 1.00 59.62 96 CYS A N 1
ATOM 764 C CA . CYS A 1 96 ? 4.997 10.330 -2.910 1.00 59.62 96 CYS A CA 1
ATOM 765 C C . CYS A 1 96 ? 5.797 9.331 -3.762 1.00 59.62 96 CYS A C 1
ATOM 767 O O . CYS A 1 96 ? 6.303 9.739 -4.834 1.00 59.62 96 CYS A O 1
#